Protein AF-A0AAE7GSA5-F1 (afdb_monomer_lite)

Secondary structure (DSSP, 8-state):
--EEEEE-S-HHHIIIIIHHHHHHHHHTT-EEEEEE---THHHHHHHTT-EEEE----S----S-------

Radius of gyration: 16.38 Å; chains: 1; bounding box: 26×20×60 Å

Structure (mmCIF, N/CA/C/O backbone):
data_AF-A0AAE7GSA5-F1
#
_entry.id   AF-A0AAE7GSA5-F1
#
loop_
_atom_site.group_PDB
_atom_site.id
_atom_site.type_symbol
_atom_site.label_atom_id
_atom_site.label_alt_id
_atom_site.label_comp_id
_atom_site.label_asym_id
_atom_site.label_entity_id
_atom_site.label_seq_id
_atom_site.pdbx_PDB_ins_code
_atom_site.Cartn_x
_atom_site.Cartn_y
_atom_site.Cartn_z
_atom_site.occupancy
_atom_site.B_iso_or_equiv
_atom_site.auth_seq_id
_atom_site.auth_comp_id
_atom_site.auth_asym_id
_atom_site.auth_atom_id
_atom_site.pdbx_PDB_model_num
ATOM 1 N N . MET A 1 1 ? -19.799 -5.055 6.968 1.00 75.12 1 MET A N 1
ATOM 2 C CA . MET A 1 1 ? -18.373 -4.987 6.590 1.00 75.12 1 MET A CA 1
ATOM 3 C C . MET A 1 1 ? -18.291 -4.276 5.255 1.00 75.12 1 MET A C 1
ATOM 5 O O . MET A 1 1 ? -18.959 -4.707 4.323 1.00 75.12 1 MET A O 1
ATOM 9 N N . THR A 1 2 ? -17.585 -3.149 5.192 1.00 93.75 2 THR A N 1
ATOM 10 C CA . THR A 1 2 ? -17.509 -2.324 3.977 1.00 93.75 2 THR A CA 1
ATOM 11 C C . THR A 1 2 ? -16.294 -2.749 3.169 1.00 93.75 2 THR A C 1
ATOM 13 O O . THR A 1 2 ? -15.187 -2.752 3.701 1.00 93.75 2 THR A O 1
ATOM 16 N N . ARG A 1 3 ? -16.503 -3.107 1.900 1.00 95.81 3 ARG A N 1
ATOM 17 C CA . ARG A 1 3 ? -15.435 -3.494 0.975 1.00 95.81 3 ARG A CA 1
ATOM 18 C C . ARG A 1 3 ? -15.166 -2.369 -0.011 1.00 95.81 3 ARG A C 1
ATOM 20 O O . ARG A 1 3 ? -16.102 -1.835 -0.602 1.00 95.81 3 ARG A O 1
ATOM 27 N N . ILE A 1 4 ? -13.898 -2.015 -0.175 1.00 96.81 4 ILE A N 1
ATOM 28 C CA . ILE A 1 4 ? -13.458 -0.896 -1.005 1.00 96.81 4 ILE A CA 1
ATOM 29 C C . ILE A 1 4 ? -12.388 -1.392 -1.966 1.00 96.81 4 ILE A C 1
ATOM 31 O O . ILE A 1 4 ? -11.380 -1.956 -1.552 1.00 96.81 4 ILE A O 1
ATOM 35 N N . VAL A 1 5 ? -12.606 -1.146 -3.254 1.00 96.81 5 VAL A N 1
ATOM 36 C CA . VAL A 1 5 ? -11.637 -1.447 -4.307 1.00 96.81 5 VAL A CA 1
ATOM 37 C C . VAL A 1 5 ? -10.908 -0.165 -4.683 1.00 96.81 5 VAL A C 1
ATOM 39 O O . VAL A 1 5 ? -11.541 0.860 -4.939 1.00 96.81 5 VAL A O 1
ATOM 42 N N . ILE A 1 6 ? -9.581 -0.223 -4.735 1.00 95.50 6 ILE A N 1
ATOM 43 C CA . ILE A 1 6 ? -8.735 0.872 -5.202 1.00 95.50 6 ILE A CA 1
ATOM 44 C C . ILE A 1 6 ? -7.883 0.343 -6.345 1.00 95.50 6 ILE A C 1
ATOM 46 O O . ILE A 1 6 ? -7.071 -0.559 -6.151 1.00 95.50 6 ILE A O 1
ATOM 50 N N . SER A 1 7 ? -8.056 0.916 -7.533 1.00 94.94 7 SER A N 1
ATOM 51 C CA . SER A 1 7 ? -7.308 0.519 -8.720 1.00 94.94 7 SER A CA 1
ATOM 52 C C . SER A 1 7 ? -6.374 1.612 -9.225 1.00 94.94 7 SER A C 1
ATOM 54 O O . SER A 1 7 ? -6.614 2.807 -9.031 1.00 94.94 7 SER A O 1
ATOM 56 N N . ALA A 1 8 ? -5.283 1.199 -9.867 1.00 93.75 8 ALA A N 1
ATOM 57 C CA . ALA A 1 8 ? -4.401 2.097 -10.602 1.00 93.75 8 ALA A CA 1
ATOM 58 C C . ALA A 1 8 ? -3.639 1.360 -11.705 1.00 93.75 8 ALA A C 1
ATOM 60 O O . ALA A 1 8 ? -3.571 0.133 -11.742 1.00 93.75 8 ALA A O 1
ATOM 61 N N . ASN A 1 9 ? -2.989 2.141 -12.566 1.00 91.62 9 ASN A N 1
ATOM 62 C CA . ASN A 1 9 ? -2.150 1.610 -13.636 1.00 91.62 9 ASN A CA 1
ATOM 63 C C . ASN A 1 9 ? -0.854 0.956 -13.127 1.00 91.62 9 ASN A C 1
ATOM 65 O O . ASN A 1 9 ? -0.232 0.206 -13.872 1.00 91.62 9 ASN A O 1
ATOM 69 N N . THR A 1 10 ? -0.437 1.239 -11.887 1.00 93.81 10 THR A N 1
ATOM 70 C CA . THR A 1 10 ? 0.730 0.625 -11.236 1.00 93.81 10 THR A CA 1
ATOM 71 C C . THR A 1 10 ? 0.497 0.470 -9.733 1.00 93.81 10 THR A C 1
ATOM 73 O O . THR A 1 10 ? -0.105 1.343 -9.096 1.00 93.81 10 THR A O 1
ATOM 76 N N . SER A 1 11 ? 1.019 -0.607 -9.141 1.00 96.12 11 SER A N 1
ATOM 77 C CA . SER A 1 11 ? 1.043 -0.778 -7.683 1.00 96.12 11 SER A CA 1
ATOM 78 C C . SER A 1 11 ? 1.947 0.270 -7.030 1.00 96.12 11 SER A C 1
ATOM 80 O O . SER A 1 11 ? 1.651 0.752 -5.933 1.00 96.12 11 SER A O 1
ATOM 82 N N . TRP A 1 12 ? 2.995 0.711 -7.737 1.00 96.00 12 TRP A N 1
ATOM 83 C CA . TRP A 1 12 ? 3.832 1.845 -7.335 1.00 96.00 12 TRP A CA 1
ATOM 84 C C . TRP A 1 12 ? 3.007 3.104 -7.042 1.00 96.00 12 TRP A C 1
ATOM 86 O O . TRP A 1 12 ? 3.209 3.748 -6.011 1.00 96.00 12 TRP A O 1
ATOM 96 N N . TYR A 1 13 ? 2.057 3.463 -7.912 1.00 96.25 13 TYR A N 1
ATOM 97 C CA . TYR A 1 13 ? 1.234 4.657 -7.717 1.00 96.25 13 TYR A CA 1
ATOM 98 C C . TYR A 1 13 ? 0.336 4.531 -6.481 1.00 96.25 13 TYR A C 1
ATOM 100 O O . TYR A 1 13 ? 0.263 5.460 -5.672 1.00 96.25 13 TYR A O 1
ATOM 108 N N . LEU A 1 14 ? -0.306 3.369 -6.300 1.00 96.44 14 LEU A N 1
ATOM 109 C CA . LEU A 1 14 ? -1.127 3.105 -5.115 1.00 96.44 14 LEU A CA 1
ATOM 110 C C . LEU A 1 14 ? -0.311 3.265 -3.833 1.00 96.44 14 LEU A C 1
ATOM 112 O O . LEU A 1 14 ? -0.734 3.960 -2.911 1.00 96.44 14 LEU A O 1
ATOM 116 N N . PHE A 1 15 ? 0.888 2.693 -3.791 1.00 96.81 15 PHE A N 1
ATOM 117 C CA . PHE A 1 15 ? 1.722 2.766 -2.602 1.00 96.81 15 PHE A CA 1
ATOM 118 C C . PHE A 1 15 ? 2.246 4.182 -2.323 1.00 96.81 15 PHE A C 1
ATOM 120 O O . PHE A 1 15 ? 2.246 4.616 -1.177 1.00 96.81 15 PHE A O 1
ATOM 127 N N . ASN A 1 16 ? 2.684 4.930 -3.337 1.00 96.81 16 ASN A N 1
ATOM 128 C CA . ASN A 1 16 ? 3.299 6.241 -3.093 1.00 96.81 16 ASN A CA 1
ATOM 129 C C . ASN A 1 16 ? 2.275 7.361 -2.858 1.00 96.81 16 ASN A C 1
ATOM 131 O O . ASN A 1 16 ? 2.551 8.268 -2.079 1.00 96.81 16 ASN A O 1
ATOM 135 N N . PHE A 1 17 ? 1.092 7.299 -3.480 1.00 96.44 17 PHE A N 1
ATOM 136 C CA . PHE A 1 17 ? 0.106 8.390 -3.409 1.00 96.44 17 PHE A CA 1
ATOM 137 C C . PHE A 1 17 ? -1.181 8.030 -2.672 1.00 96.44 17 PHE A C 1
ATOM 139 O O . PHE A 1 17 ? -1.881 8.922 -2.194 1.00 96.44 17 PHE A O 1
ATOM 146 N N . ARG A 1 18 ? -1.530 6.741 -2.585 1.00 95.56 18 ARG A N 1
ATOM 147 C CA . ARG A 1 18 ? -2.778 6.282 -1.952 1.00 95.56 18 ARG A CA 1
ATOM 148 C C . ARG A 1 18 ? -2.561 5.542 -0.639 1.00 95.56 18 ARG A C 1
ATOM 150 O O . ARG A 1 18 ? -3.549 5.237 0.019 1.00 95.56 18 ARG A O 1
ATOM 157 N N . LYS A 1 19 ? -1.316 5.330 -0.198 1.00 95.94 19 LYS A N 1
ATOM 158 C CA . LYS A 1 19 ? -1.012 4.647 1.070 1.00 95.94 19 LYS A CA 1
ATOM 159 C C . LYS A 1 19 ? -1.734 5.255 2.274 1.00 95.94 19 LYS A C 1
ATOM 161 O O . LYS A 1 19 ? -2.348 4.508 3.021 1.00 95.94 19 LYS A O 1
ATOM 166 N N . GLY A 1 20 ? -1.743 6.581 2.430 1.00 96.62 20 GLY A N 1
ATOM 167 C CA . GLY A 1 20 ? -2.458 7.217 3.547 1.00 96.62 20 GLY A CA 1
ATOM 168 C C . GLY A 1 20 ? -3.968 6.947 3.524 1.00 96.62 20 GLY A C 1
ATOM 169 O O . GLY A 1 20 ? -4.567 6.651 4.553 1.00 96.62 20 GLY A O 1
ATOM 170 N N . THR A 1 21 ? -4.584 6.973 2.337 1.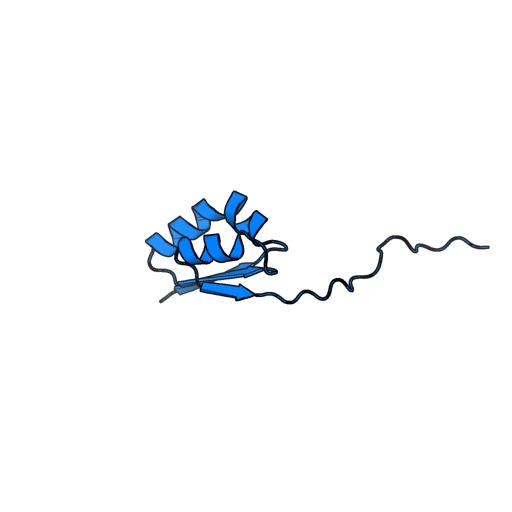00 96.69 21 THR A N 1
ATOM 171 C CA . THR A 1 21 ? -6.005 6.629 2.163 1.00 96.69 21 THR A CA 1
ATOM 172 C C . THR A 1 21 ? -6.263 5.162 2.479 1.00 96.69 21 THR A C 1
ATOM 174 O O . THR A 1 21 ? -7.193 4.850 3.211 1.00 96.69 21 THR A O 1
ATOM 177 N N . ILE A 1 22 ? -5.425 4.272 1.953 1.00 96.56 22 ILE A N 1
ATOM 178 C CA . ILE A 1 22 ? -5.482 2.834 2.201 1.00 96.56 22 ILE A CA 1
ATOM 179 C C . ILE A 1 22 ? -5.434 2.547 3.706 1.00 96.56 22 ILE A C 1
ATOM 181 O O . ILE A 1 22 ? -6.314 1.868 4.226 1.00 96.56 22 ILE A O 1
ATOM 185 N N . GLN A 1 23 ? -4.459 3.120 4.413 1.00 97.00 23 GLN A N 1
ATOM 186 C CA . GLN A 1 23 ? -4.294 2.925 5.853 1.00 97.00 23 GLN A CA 1
ATOM 187 C C . GLN A 1 23 ? -5.510 3.429 6.633 1.00 97.00 23 GLN A C 1
ATOM 189 O O . GLN A 1 23 ? -6.068 2.683 7.429 1.00 97.00 23 GLN A O 1
ATOM 194 N N . ALA A 1 24 ? -5.997 4.635 6.335 1.00 97.25 24 ALA A N 1
ATOM 195 C CA . ALA A 1 24 ? -7.173 5.187 7.005 1.00 97.25 24 ALA A CA 1
ATOM 196 C C . ALA A 1 24 ? -8.449 4.350 6.784 1.00 97.25 24 ALA A C 1
ATOM 198 O O . ALA A 1 24 ? -9.350 4.357 7.621 1.00 97.25 24 ALA A O 1
ATOM 199 N N . LEU A 1 25 ? -8.566 3.648 5.652 1.00 96.56 25 LEU A N 1
ATOM 200 C CA . LEU A 1 25 ? -9.682 2.737 5.391 1.00 96.56 25 LEU A CA 1
ATOM 201 C C . LEU A 1 25 ? -9.534 1.423 6.165 1.00 96.56 25 LEU A C 1
ATOM 203 O O . LEU A 1 25 ? -10.506 0.965 6.767 1.00 96.56 25 LEU A O 1
ATOM 207 N N . LEU A 1 26 ? -8.328 0.855 6.193 1.00 96.19 26 LEU A N 1
ATOM 208 C CA . LEU A 1 26 ? -8.018 -0.343 6.978 1.00 96.19 26 LEU A CA 1
ATOM 209 C C . LEU A 1 26 ? -8.239 -0.103 8.480 1.00 96.19 26 LEU A C 1
ATOM 211 O O . LEU A 1 26 ? -8.890 -0.908 9.138 1.00 96.19 26 LEU A O 1
ATOM 215 N N . GLU A 1 27 ? -7.798 1.041 9.011 1.00 96.88 27 GLU A N 1
ATOM 216 C CA . GLU A 1 27 ? -8.006 1.448 10.412 1.00 96.88 27 GLU A CA 1
ATOM 217 C C . GLU A 1 27 ? -9.489 1.589 10.781 1.00 96.88 27 GLU A C 1
ATOM 219 O O . GLU A 1 27 ? -9.880 1.368 11.926 1.00 96.88 27 GLU A O 1
ATOM 224 N N . LYS A 1 28 ? -10.346 1.904 9.804 1.00 96.56 28 LYS A N 1
ATOM 225 C CA . LYS A 1 28 ? -11.807 1.932 9.973 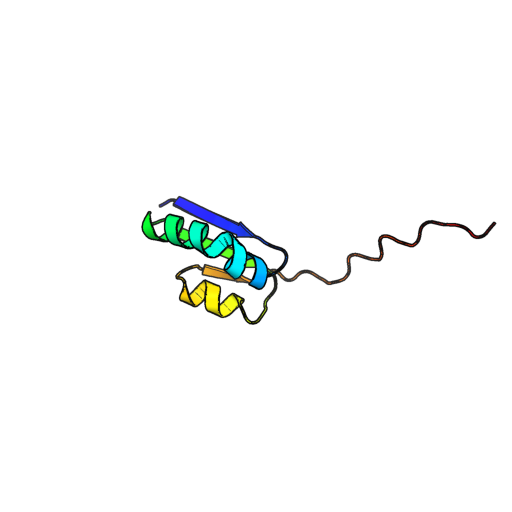1.00 96.56 28 LYS A CA 1
ATOM 226 C C . LYS A 1 28 ? -12.453 0.543 9.912 1.00 96.56 28 LYS A C 1
ATOM 228 O O . LYS A 1 28 ? -13.679 0.450 9.949 1.00 96.56 28 LYS A O 1
ATOM 233 N N . GLY A 1 29 ? -11.666 -0.525 9.778 1.00 96.06 29 GLY A N 1
ATOM 234 C CA . GLY A 1 29 ? -12.155 -1.895 9.624 1.00 96.06 29 GLY A CA 1
ATOM 235 C C . GLY A 1 29 ? -12.772 -2.172 8.251 1.00 96.06 29 GLY A C 1
ATOM 236 O O . GLY A 1 29 ? -13.611 -3.068 8.123 1.00 96.06 29 GLY A O 1
ATOM 237 N N . CYS A 1 30 ? -12.413 -1.385 7.229 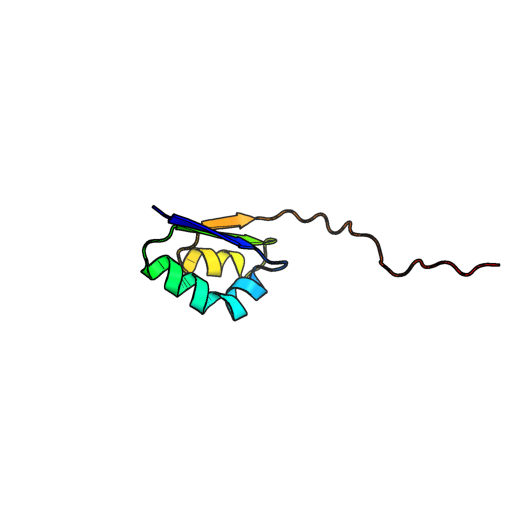1.00 97.06 30 CYS A N 1
ATOM 238 C CA . CYS A 1 30 ? -12.809 -1.680 5.855 1.00 97.06 30 CYS A CA 1
ATOM 239 C C . CYS A 1 30 ? -11.914 -2.774 5.268 1.00 97.06 30 CYS A C 1
ATOM 241 O O . CYS A 1 30 ? -10.717 -2.830 5.536 1.00 97.06 30 CYS A O 1
ATOM 243 N N . ASP A 1 31 ? -12.500 -3.592 4.404 1.00 96.94 31 ASP A N 1
ATOM 244 C CA . ASP A 1 31 ? -11.779 -4.561 3.588 1.00 96.94 31 ASP A CA 1
ATOM 245 C C . ASP A 1 31 ? -11.300 -3.870 2.305 1.00 96.94 31 ASP A C 1
ATOM 247 O O . ASP A 1 31 ? -12.117 -3.498 1.455 1.00 96.94 31 ASP A O 1
ATOM 251 N N . VAL A 1 32 ? -9.996 -3.617 2.201 1.00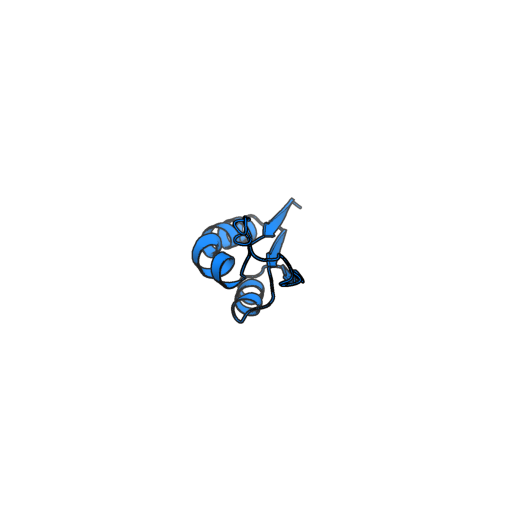 97.88 32 VAL A N 1
ATOM 252 C CA . VAL A 1 32 ? -9.404 -2.869 1.086 1.00 97.88 32 VAL A CA 1
ATOM 253 C C . VAL A 1 32 ? -8.759 -3.832 0.097 1.00 97.88 32 VAL A C 1
ATOM 255 O O . VAL A 1 32 ? -7.846 -4.580 0.446 1.00 97.88 32 VAL A O 1
ATOM 258 N N . ILE A 1 33 ? -9.201 -3.759 -1.158 1.00 97.81 33 ILE A N 1
ATOM 259 C CA . ILE A 1 33 ? -8.670 -4.539 -2.276 1.00 97.81 33 ILE A CA 1
ATOM 260 C C . ILE A 1 33 ? -7.943 -3.592 -3.232 1.00 97.81 33 ILE A C 1
ATOM 262 O O . ILE A 1 33 ? -8.559 -2.737 -3.871 1.00 97.81 33 ILE A O 1
ATOM 266 N N . ALA A 1 34 ? -6.630 -3.746 -3.339 1.00 97.38 34 ALA A N 1
ATOM 267 C CA . ALA A 1 34 ? -5.790 -3.046 -4.294 1.00 97.38 34 ALA A CA 1
ATOM 268 C C . ALA A 1 34 ? -5.725 -3.825 -5.615 1.00 97.38 34 ALA A C 1
ATOM 270 O O . ALA A 1 34 ? -5.366 -5.001 -5.626 1.00 97.38 34 ALA A O 1
ATOM 271 N N . VAL A 1 35 ? -6.046 -3.162 -6.725 1.00 96.69 35 VAL A N 1
ATOM 272 C CA . VAL A 1 35 ? -6.080 -3.763 -8.065 1.00 96.69 35 VAL A CA 1
ATOM 273 C C . VAL A 1 35 ? -5.128 -3.015 -8.992 1.00 96.69 35 VAL A C 1
ATOM 275 O O . VAL A 1 35 ? -5.379 -1.868 -9.364 1.00 96.69 35 VAL A O 1
ATOM 278 N N . ALA A 1 36 ? -4.028 -3.645 -9.384 1.00 95.19 36 ALA A N 1
ATOM 279 C CA . ALA A 1 36 ? -3.058 -3.054 -10.305 1.00 95.19 36 ALA A CA 1
ATOM 280 C C . ALA A 1 36 ? -2.202 -4.143 -10.973 1.00 95.19 36 ALA A C 1
ATOM 282 O O . ALA A 1 36 ? -2.179 -5.282 -10.498 1.00 95.19 36 ALA A O 1
ATOM 283 N N . PRO A 1 37 ? -1.487 -3.838 -12.071 1.00 94.75 37 PRO A N 1
ATOM 284 C CA . PRO A 1 37 ? -0.480 -4.744 -12.606 1.00 94.75 37 PRO A CA 1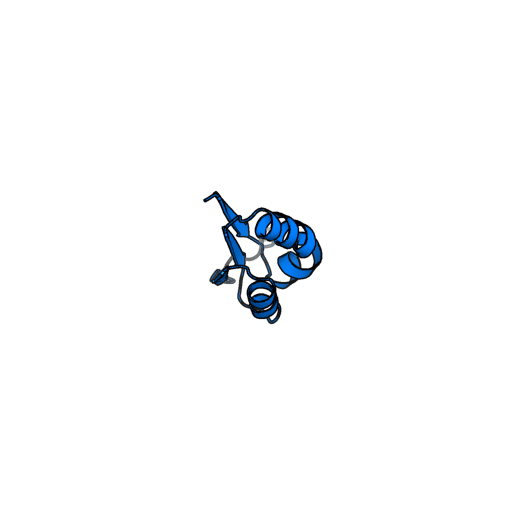
ATOM 285 C C . PRO A 1 37 ? 0.585 -5.078 -11.566 1.00 94.75 37 PRO A C 1
ATOM 287 O O . PRO A 1 37 ? 0.995 -4.219 -10.785 1.00 94.75 37 PRO A O 1
ATOM 290 N N . VAL A 1 38 ? 1.064 -6.322 -11.591 1.00 94.44 38 VAL A N 1
ATOM 291 C CA . VAL A 1 38 ? 2.100 -6.775 -10.661 1.00 94.44 38 VAL A CA 1
ATOM 292 C C . VAL A 1 38 ? 3.404 -6.022 -10.918 1.00 94.44 38 VAL A C 1
ATOM 294 O O . VAL A 1 38 ? 4.012 -6.128 -11.981 1.00 94.44 38 VAL A O 1
ATOM 297 N N . ASP A 1 39 ? 3.850 -5.292 -9.905 1.00 94.44 39 ASP A N 1
ATOM 298 C CA . ASP A 1 39 ? 5.178 -4.691 -9.797 1.00 94.44 39 ASP A CA 1
ATOM 299 C C . ASP A 1 39 ? 5.743 -4.887 -8.359 1.00 94.44 39 ASP A C 1
ATOM 301 O O . ASP A 1 39 ? 5.030 -5.420 -7.497 1.00 94.44 39 ASP A O 1
ATOM 305 N N . PRO A 1 40 ? 6.992 -4.479 -8.048 1.00 95.75 40 PRO A N 1
ATOM 306 C CA . PRO A 1 40 ? 7.602 -4.666 -6.721 1.00 95.75 40 PRO A CA 1
ATOM 307 C C . PRO A 1 40 ? 6.848 -4.044 -5.530 1.00 95.75 40 PRO A C 1
ATOM 309 O O . PRO A 1 40 ? 7.131 -4.368 -4.380 1.00 95.75 40 PRO A O 1
ATOM 312 N N . TYR A 1 41 ? 5.908 -3.130 -5.770 1.00 96.44 41 TYR A N 1
ATOM 313 C CA . TYR A 1 41 ? 5.084 -2.494 -4.743 1.00 96.44 41 TYR A CA 1
ATOM 314 C C . TYR A 1 41 ? 3.795 -3.265 -4.459 1.00 96.44 41 TYR A C 1
ATOM 316 O O . TYR A 1 41 ? 3.124 -2.969 -3.476 1.00 96.44 41 TYR A O 1
ATOM 324 N N . SER A 1 42 ? 3.464 -4.272 -5.268 1.00 95.88 42 SER A N 1
ATOM 325 C CA . SER A 1 42 ? 2.303 -5.144 -5.039 1.00 95.88 42 SER A CA 1
ATOM 326 C C . SER A 1 42 ? 2.414 -5.872 -3.703 1.00 95.88 42 SER A C 1
ATOM 328 O O . SER A 1 42 ? 1.455 -5.918 -2.940 1.00 95.88 42 SER A O 1
ATOM 330 N N . GLU A 1 43 ? 3.613 -6.365 -3.379 1.00 96.56 43 GLU A N 1
ATOM 331 C CA . GLU A 1 43 ? 3.861 -7.016 -2.092 1.00 96.56 43 GLU A CA 1
ATOM 332 C C . GLU A 1 43 ? 3.782 -6.012 -0.941 1.00 96.56 43 GLU A C 1
ATOM 334 O O . GLU A 1 43 ? 3.139 -6.272 0.068 1.00 96.56 43 GLU A O 1
ATOM 339 N N . LYS A 1 44 ? 4.288 -4.791 -1.140 1.00 96.81 44 LYS A N 1
ATOM 340 C CA . LYS A 1 44 ? 4.163 -3.724 -0.139 1.00 96.81 44 LYS A CA 1
ATOM 341 C C . LYS A 1 44 ? 2.706 -3.346 0.147 1.00 96.81 44 LYS A C 1
ATOM 343 O O . LYS A 1 44 ? 2.388 -2.934 1.256 1.00 96.81 44 LYS A O 1
ATOM 348 N N . LEU A 1 45 ? 1.810 -3.452 -0.839 1.00 96.31 45 LEU A N 1
ATOM 349 C CA . LEU A 1 45 ? 0.371 -3.247 -0.629 1.00 96.31 45 LEU A CA 1
ATOM 350 C C . LEU A 1 45 ? -0.243 -4.373 0.214 1.00 96.31 45 LEU A C 1
ATOM 352 O O . LEU A 1 45 ? -1.097 -4.091 1.053 1.00 96.31 45 LEU A O 1
ATOM 356 N N . ARG A 1 46 ? 0.225 -5.617 0.048 1.00 96.50 46 ARG A N 1
ATOM 357 C CA . ARG A 1 46 ? -0.161 -6.745 0.912 1.00 96.50 46 ARG A CA 1
ATOM 358 C C . ARG A 1 46 ? 0.352 -6.567 2.335 1.00 96.50 46 ARG A C 1
ATOM 360 O O . ARG A 1 46 ? -0.416 -6.715 3.277 1.00 96.50 46 ARG A O 1
ATOM 367 N N . GLU A 1 47 ? 1.611 -6.162 2.491 1.00 96.75 47 GLU A N 1
ATOM 368 C CA . GLU A 1 47 ? 2.227 -5.861 3.791 1.00 96.75 47 GLU A CA 1
ATOM 369 C C . GLU A 1 47 ? 1.510 -4.725 4.538 1.00 96.75 47 GLU A C 1
ATOM 371 O O . GLU A 1 47 ? 1.472 -4.722 5.766 1.00 96.75 47 GLU A O 1
ATOM 376 N N . LEU A 1 48 ? 0.900 -3.772 3.819 1.00 94.62 48 LEU A N 1
ATOM 377 C CA . LEU A 1 48 ? 0.052 -2.737 4.423 1.00 94.62 48 LEU A CA 1
ATOM 378 C C . LEU A 1 48 ? -1.259 -3.285 5.008 1.00 94.62 48 LEU A C 1
ATOM 380 O O . LEU A 1 48 ? -1.918 -2.556 5.745 1.00 94.62 48 LEU A O 1
ATOM 384 N N . GLY A 1 49 ? -1.643 -4.523 4.688 1.00 94.69 49 GLY A N 1
ATOM 385 C CA . GLY A 1 49 ? -2.889 -5.154 5.123 1.00 94.69 49 GLY A CA 1
ATOM 386 C C . GLY A 1 49 ? -4.004 -5.144 4.075 1.00 94.69 49 GLY A C 1
ATOM 387 O O . GLY A 1 49 ? -5.137 -5.484 4.402 1.00 94.69 49 GLY A O 1
ATOM 388 N N . CYS A 1 50 ? -3.716 -4.758 2.826 1.00 94.75 50 CYS A N 1
ATOM 389 C CA . CYS A 1 50 ? -4.691 -4.870 1.739 1.00 94.75 50 CYS A CA 1
ATOM 390 C C . CYS A 1 50 ? -4.691 -6.269 1.137 1.00 94.75 50 CYS A C 1
ATOM 392 O O . CYS A 1 50 ? -3.647 -6.908 0.997 1.00 94.75 50 CYS A O 1
ATOM 394 N N . HIS A 1 51 ? -5.838 -6.673 0.610 1.00 96.19 51 HIS A N 1
ATOM 395 C CA . HIS A 1 51 ? -5.869 -7.704 -0.416 1.00 96.19 51 HIS A CA 1
ATOM 396 C C . HIS A 1 51 ? -5.316 -7.121 -1.717 1.00 96.19 51 HIS A C 1
ATOM 398 O O . HIS A 1 51 ? -5.634 -5.988 -2.073 1.00 96.19 51 HIS A O 1
ATOM 404 N N . PHE A 1 52 ? -4.479 -7.871 -2.428 1.00 97.00 52 PHE A N 1
ATOM 405 C CA . PHE A 1 52 ? -3.948 -7.440 -3.718 1.00 97.00 52 PHE A CA 1
ATOM 406 C C . PHE A 1 52 ? -4.391 -8.398 -4.813 1.00 97.00 52 PHE A C 1
ATOM 408 O O . PHE A 1 52 ? -4.025 -9.575 -4.780 1.00 97.00 52 PHE A O 1
ATOM 415 N N . GLU A 1 53 ? -5.113 -7.861 -5.791 1.00 96.12 53 GLU A N 1
ATOM 416 C CA . GLU A 1 53 ? -5.594 -8.584 -6.961 1.00 96.12 53 GLU A CA 1
ATOM 417 C C . GLU A 1 53 ? -4.840 -8.109 -8.213 1.00 96.12 53 GLU A C 1
ATOM 419 O O . GLU A 1 53 ? -4.929 -6.931 -8.585 1.00 96.12 53 GLU A O 1
ATOM 424 N N . PRO A 1 54 ? -4.067 -8.992 -8.871 1.00 93.69 54 PRO A N 1
ATOM 425 C CA . PRO A 1 54 ? -3.286 -8.616 -10.036 1.00 93.69 54 PRO A CA 1
ATOM 426 C C . PRO A 1 54 ? -4.198 -8.285 -11.221 1.00 93.69 54 PRO A C 1
ATOM 428 O O . PRO A 1 54 ? -4.994 -9.107 -11.673 1.00 93.69 54 PRO A O 1
ATOM 431 N N . LEU A 1 55 ? -4.034 -7.085 -11.775 1.00 89.81 55 LEU A N 1
ATOM 432 C CA . LEU A 1 55 ? -4.684 -6.688 -13.017 1.00 89.81 55 LEU A CA 1
ATOM 433 C C . LEU A 1 55 ? -3.779 -7.053 -14.199 1.00 89.81 55 LEU A C 1
ATOM 435 O O . LEU A 1 55 ? -2.760 -6.401 -14.445 1.00 89.81 55 LEU A O 1
ATOM 439 N N . TYR A 1 56 ? -4.163 -8.076 -14.956 1.00 75.06 56 TYR A N 1
ATOM 440 C CA . TYR A 1 56 ? -3.525 -8.390 -16.231 1.00 75.06 56 TYR A CA 1
ATOM 441 C C . TYR A 1 56 ? -3.995 -7.384 -17.283 1.00 75.06 56 TYR A C 1
ATOM 443 O O . TYR A 1 56 ? -4.999 -7.587 -17.959 1.00 75.06 56 TYR A O 1
ATOM 451 N N . MET A 1 57 ? -3.286 -6.261 -17.394 1.00 64.81 57 MET A N 1
ATOM 452 C CA . MET A 1 57 ? -3.423 -5.394 -18.559 1.00 64.81 57 MET A CA 1
ATOM 453 C C . MET A 1 57 ? -2.548 -5.948 -19.675 1.00 64.81 57 MET A C 1
ATOM 455 O O . MET A 1 57 ? -1.319 -5.860 -19.603 1.00 64.81 57 MET A O 1
ATOM 459 N N . ASP A 1 58 ? -3.182 -6.484 -20.717 1.00 56.34 58 ASP A N 1
ATOM 460 C CA . ASP A 1 58 ? -2.514 -6.646 -22.000 1.00 56.34 58 ASP A CA 1
ATOM 461 C C . ASP A 1 58 ? -1.976 -5.277 -22.413 1.00 56.34 58 ASP A C 1
ATOM 463 O O . ASP A 1 58 ? -2.723 -4.313 -22.596 1.00 56.34 58 ASP A O 1
ATOM 467 N N . ARG A 1 59 ? -0.654 -5.174 -22.574 1.00 51.22 59 ARG A N 1
ATOM 468 C CA . ARG A 1 59 ? 0.034 -3.979 -23.093 1.00 51.22 59 ARG A CA 1
ATOM 469 C C . ARG A 1 59 ? -0.245 -3.772 -24.596 1.00 51.22 59 ARG A C 1
ATOM 471 O O . ARG A 1 59 ? 0.631 -3.346 -25.339 1.00 51.22 59 ARG A O 1
ATOM 478 N N . GLY A 1 60 ? -1.452 -4.117 -25.043 1.00 48.06 60 GLY A N 1
ATOM 479 C CA . GLY A 1 60 ? -1.947 -4.070 -26.413 1.00 48.06 60 GLY A CA 1
ATOM 480 C C . GLY A 1 60 ? -2.829 -2.859 -26.720 1.00 48.06 60 GLY A C 1
ATOM 481 O O . GLY A 1 60 ? -3.433 -2.819 -27.790 1.00 48.06 60 GLY A O 1
ATOM 482 N N . SER A 1 61 ? -2.903 -1.851 -25.840 1.00 45.59 61 SER A N 1
ATOM 483 C CA . SER A 1 61 ? -3.406 -0.536 -26.256 1.00 45.59 61 SER A CA 1
ATOM 484 C C . SER A 1 61 ? -2.380 0.118 -27.172 1.00 45.59 61 SER A C 1
ATOM 486 O O . SER A 1 61 ? -1.398 0.737 -26.770 1.00 45.59 61 SER A O 1
ATOM 488 N N . THR A 1 62 ? -2.644 -0.143 -28.439 1.00 47.72 62 THR A N 1
ATOM 489 C CA . THR A 1 62 ? -2.009 0.327 -29.653 1.00 47.72 62 THR A CA 1
ATOM 490 C C . THR A 1 62 ? -1.860 1.851 -29.635 1.00 47.72 62 THR A C 1
ATOM 492 O O . THR A 1 62 ? -2.793 2.571 -29.294 1.00 47.72 62 THR A O 1
ATOM 495 N N . ASN A 1 63 ? -0.661 2.308 -30.005 1.00 46.47 63 ASN A N 1
ATOM 496 C CA . ASN A 1 63 ? -0.275 3.668 -30.394 1.00 46.47 63 ASN A CA 1
ATOM 497 C C . ASN A 1 63 ? -1.431 4.670 -30.617 1.00 46.47 63 ASN A C 1
ATOM 499 O O . ASN A 1 63 ? -2.136 4.543 -31.618 1.00 46.47 63 ASN A O 1
ATOM 503 N N . PRO A 1 64 ? -1.533 5.758 -29.830 1.00 50.91 64 PRO A N 1
ATOM 504 C CA . PRO A 1 64 ? -2.365 6.905 -30.192 1.00 50.91 64 PRO A CA 1
ATOM 505 C C . PRO A 1 64 ? -1.707 7.845 -31.226 1.00 50.91 64 PRO A C 1
ATOM 507 O O . PRO A 1 64 ? -2.204 8.942 -31.442 1.00 50.91 64 PRO A O 1
ATOM 510 N N . ILE A 1 65 ? -0.615 7.448 -31.897 1.00 54.53 65 ILE A N 1
ATOM 511 C CA . ILE A 1 65 ? -0.023 8.216 -33.008 1.00 54.53 65 ILE A CA 1
ATOM 512 C C . ILE A 1 65 ? 0.177 7.298 -34.215 1.00 54.53 65 ILE A C 1
ATOM 514 O O . ILE A 1 65 ? 1.281 6.900 -34.579 1.00 54.53 65 ILE A O 1
ATOM 518 N N . LYS A 1 66 ? -0.935 6.924 -34.833 1.00 49.47 66 LYS A N 1
ATOM 519 C CA . LYS A 1 66 ? -0.969 6.647 -36.269 1.00 49.47 66 LYS A CA 1
ATOM 520 C C . LYS A 1 66 ? -2.132 7.438 -36.848 1.00 49.47 66 LYS A C 1
ATOM 522 O O . LYS A 1 66 ? -3.053 6.879 -37.434 1.00 49.47 66 LYS A O 1
ATOM 527 N N . ASP A 1 67 ? -2.105 8.744 -36.586 1.00 49.03 67 ASP A N 1
ATOM 528 C CA . ASP A 1 67 ? -2.920 9.653 -37.370 1.00 49.03 67 ASP A CA 1
ATOM 529 C C . ASP A 1 67 ? -2.255 9.852 -38.735 1.00 49.03 67 ASP A C 1
ATOM 531 O O . ASP A 1 67 ? -1.033 9.781 -38.888 1.00 49.03 67 ASP A O 1
ATOM 535 N N . ARG A 1 68 ? -3.106 9.908 -39.742 1.00 51.69 68 ARG A N 1
ATOM 536 C CA . ARG A 1 68 ? -2.828 9.5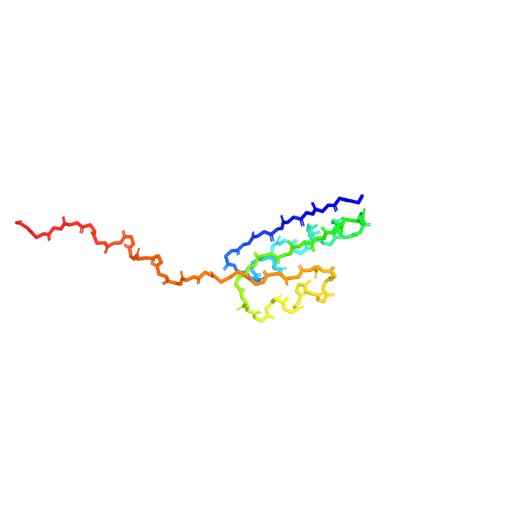73 -41.133 1.00 51.69 68 ARG A CA 1
ATOM 537 C C . ARG A 1 68 ? -2.324 10.794 -41.888 1.00 51.69 68 ARG A C 1
ATOM 539 O O . ARG A 1 68 ? -3.139 11.668 -42.110 1.00 51.69 68 ARG A O 1
ATOM 546 N N . GLU A 1 69 ? -1.116 10.779 -42.449 1.00 48.50 69 GLU A N 1
ATOM 547 C CA . GLU A 1 69 ? -0.820 11.579 -43.652 1.00 48.50 69 GLU A CA 1
ATOM 548 C C . GLU A 1 69 ? 0.152 10.828 -44.571 1.00 48.50 69 GLU A C 1
ATOM 550 O O . GLU A 1 69 ? 1.366 10.827 -44.396 1.00 48.50 69 GLU A O 1
ATOM 555 N N . ASN A 1 70 ? -0.425 10.132 -45.547 1.00 46.19 70 ASN A N 1
ATOM 556 C CA . ASN A 1 70 ? 0.214 9.848 -46.824 1.00 46.19 70 ASN A CA 1
ATOM 557 C C . ASN A 1 70 ? -0.877 10.087 -47.875 1.00 46.19 70 ASN A C 1
ATOM 559 O O . ASN A 1 70 ? -1.755 9.240 -48.068 1.00 46.19 70 ASN A O 1
ATOM 563 N N . SER A 1 71 ? -0.892 11.280 -48.461 1.00 45.44 71 SER A N 1
ATOM 564 C CA . SER A 1 71 ? -1.572 11.638 -49.714 1.00 45.44 71 SER A CA 1
ATOM 565 C C . SER A 1 71 ? -0.894 12.875 -50.280 1.00 45.44 71 SER A C 1
ATOM 567 O O . SER A 1 71 ? -0.660 13.807 -49.483 1.00 45.44 71 SER A O 1
#

Organism: Citrobacter freundii (NCBI:txid546)

Sequence (71 aa):
MTRIVISANTSWYLFNFRKGTIQALLEKGCDVIAVAPVDPYSEKLRELGCHFEPLYMDRGSTNPIKDRENS

pLDDT: mean 85.66, std 18.75, range [45.44, 97.88]

Foldseek 3Di:
DAEEEDEDQALVCCVPPVLVVLLVCVVVVYAYEYEYADDPNQVVSVVSVHHYDHDPDDPPPDDPPPDDDDD